Protein AF-A0A7V5PNK7-F1 (afdb_monomer_lite)

Structure (mmCIF, N/CA/C/O backbone):
data_AF-A0A7V5PNK7-F1
#
_entry.id   AF-A0A7V5PNK7-F1
#
loop_
_atom_site.group_PDB
_atom_site.id
_atom_site.type_symbol
_atom_site.label_atom_id
_atom_site.label_alt_id
_atom_site.label_comp_id
_atom_site.label_asym_id
_atom_site.label_entity_id
_atom_site.label_seq_id
_atom_site.pdbx_PDB_ins_code
_atom_site.Cartn_x
_atom_site.Cartn_y
_atom_site.Cartn_z
_atom_site.occupancy
_atom_site.B_iso_or_equiv
_atom_site.auth_seq_id
_atom_site.auth_comp_id
_atom_site.auth_asym_id
_atom_site.auth_atom_id
_atom_site.pdbx_PDB_model_num
ATOM 1 N N . MET A 1 1 ? 7.909 1.076 12.207 1.00 82.94 1 MET A N 1
ATOM 2 C CA . MET A 1 1 ? 7.019 2.259 12.125 1.00 82.94 1 MET A CA 1
ATOM 3 C C . MET A 1 1 ? 5.801 2.007 13.006 1.00 82.94 1 MET A C 1
ATOM 5 O O . MET A 1 1 ? 5.466 0.847 13.196 1.00 82.94 1 MET A O 1
ATOM 9 N N . ASP A 1 2 ? 5.169 3.037 13.574 1.00 90.56 2 ASP A N 1
ATOM 10 C CA . ASP A 1 2 ? 3.894 2.866 14.293 1.00 90.56 2 ASP A CA 1
ATOM 11 C C . ASP A 1 2 ? 2.739 2.857 13.277 1.00 90.56 2 ASP A C 1
ATOM 13 O O . ASP A 1 2 ? 2.405 3.893 12.692 1.00 90.56 2 ASP A O 1
ATOM 17 N N . MET A 1 3 ? 2.193 1.666 13.012 1.00 91.06 3 MET A N 1
ATOM 18 C CA . MET A 1 3 ? 1.153 1.457 12.001 1.00 91.06 3 MET A CA 1
ATOM 19 C C . MET A 1 3 ? -0.208 2.002 12.433 1.00 91.06 3 MET A C 1
ATOM 21 O O . MET A 1 3 ? -0.928 2.552 11.601 1.00 91.06 3 MET A O 1
ATOM 25 N N . ASP A 1 4 ? -0.544 1.925 13.720 1.00 91.50 4 ASP A N 1
ATOM 26 C CA . ASP A 1 4 ? -1.804 2.456 14.241 1.00 91.50 4 ASP A CA 1
ATOM 27 C C . ASP A 1 4 ? -1.843 3.983 14.129 1.00 91.50 4 ASP A C 1
ATOM 29 O O . ASP A 1 4 ? -2.862 4.571 13.743 1.00 91.50 4 ASP A O 1
ATOM 33 N N . ALA A 1 5 ? -0.717 4.644 14.415 1.00 92.38 5 ALA A N 1
ATOM 34 C CA . ALA A 1 5 ? -0.573 6.079 14.200 1.00 92.38 5 ALA A CA 1
ATOM 35 C C . ALA A 1 5 ? -0.742 6.443 12.716 1.00 92.38 5 ALA A C 1
ATOM 37 O O . ALA A 1 5 ? -1.533 7.335 12.397 1.00 92.38 5 ALA A O 1
ATOM 38 N N . LEU A 1 6 ? -0.070 5.719 11.811 1.00 92.25 6 LEU A N 1
ATOM 39 C CA . LEU A 1 6 ? -0.161 5.944 10.365 1.00 92.25 6 LEU A CA 1
ATOM 40 C C . LEU A 1 6 ? -1.596 5.777 9.849 1.00 92.25 6 LEU A C 1
ATOM 42 O O . LEU A 1 6 ? -2.106 6.656 9.157 1.00 92.25 6 LEU A O 1
ATOM 46 N N . ILE A 1 7 ? -2.280 4.693 10.220 1.00 92.88 7 ILE A N 1
ATOM 47 C CA . ILE A 1 7 ? -3.669 4.441 9.811 1.00 92.88 7 ILE A CA 1
ATOM 48 C C . ILE A 1 7 ? -4.584 5.573 10.294 1.00 92.88 7 ILE A C 1
ATOM 50 O O . ILE A 1 7 ? -5.457 6.028 9.553 1.00 92.88 7 ILE A O 1
ATOM 54 N N . ASN A 1 8 ? -4.380 6.085 11.511 1.00 92.94 8 ASN A N 1
ATOM 55 C CA . ASN A 1 8 ? -5.153 7.216 12.027 1.00 92.94 8 ASN A CA 1
ATOM 56 C C . ASN A 1 8 ? -4.893 8.531 11.277 1.00 92.94 8 ASN A C 1
ATOM 58 O O . ASN A 1 8 ? -5.806 9.354 11.167 1.00 92.94 8 ASN A O 1
ATOM 62 N N . GLU A 1 9 ? -3.684 8.748 10.756 1.00 93.44 9 GLU A N 1
ATOM 63 C CA . GLU A 1 9 ? -3.404 9.865 9.849 1.00 93.44 9 GLU A CA 1
ATOM 64 C C . GLU A 1 9 ? -4.093 9.658 8.499 1.00 93.44 9 GLU A C 1
ATOM 66 O O . GLU A 1 9 ? -4.810 10.544 8.030 1.00 93.44 9 GLU A O 1
ATOM 71 N N . MET A 1 10 ? -3.953 8.465 7.916 1.00 92.88 10 MET A N 1
ATOM 72 C CA . MET A 1 10 ? -4.554 8.105 6.633 1.00 92.88 10 MET A CA 1
ATOM 73 C C . MET A 1 10 ? -6.084 8.170 6.658 1.00 92.88 10 MET A C 1
ATOM 75 O O . MET A 1 10 ? -6.683 8.548 5.665 1.00 92.88 10 MET A O 1
ATOM 79 N N . LYS A 1 11 ? -6.750 7.909 7.789 1.00 92.31 11 LYS A N 1
ATOM 80 C CA . LYS A 1 11 ? -8.211 8.088 7.918 1.00 92.31 11 LYS A CA 1
ATOM 81 C C . LYS A 1 11 ? -8.684 9.530 7.698 1.00 92.31 11 LYS A C 1
ATOM 83 O O . LYS A 1 11 ? -9.856 9.746 7.399 1.00 92.31 11 LYS A O 1
ATOM 88 N N . LYS A 1 12 ? -7.809 10.524 7.877 1.00 93.38 12 LYS A N 1
ATOM 89 C CA . LYS A 1 12 ? -8.147 11.953 7.745 1.00 93.38 12 LYS A CA 1
ATOM 90 C C . LYS A 1 12 ? -7.943 12.479 6.327 1.00 93.38 12 LYS A C 1
ATOM 92 O O . LYS A 1 12 ? -8.405 13.576 6.020 1.00 93.38 12 LYS A O 1
ATOM 97 N N . VAL A 1 13 ? -7.234 11.734 5.481 1.00 93.12 13 VAL A N 1
ATOM 98 C CA . VAL A 1 13 ? -6.818 12.173 4.146 1.00 93.12 13 VAL A CA 1
ATOM 99 C C . VAL A 1 13 ? -7.132 11.103 3.110 1.00 93.12 13 VAL A C 1
ATOM 101 O O . VAL A 1 13 ? -7.041 9.915 3.370 1.00 93.12 13 VAL A O 1
ATOM 104 N N . LYS A 1 14 ? -7.480 11.500 1.887 1.00 89.31 14 LYS A N 1
ATOM 105 C CA . LYS A 1 14 ? -7.724 10.516 0.819 1.00 89.31 14 LYS A CA 1
ATOM 106 C C . LYS A 1 14 ? -6.428 9.865 0.316 1.00 89.31 14 LYS A C 1
ATOM 108 O O . LYS A 1 14 ? -6.438 8.730 -0.148 1.00 89.31 14 LYS A O 1
ATOM 113 N N . VAL A 1 15 ? -5.331 10.617 0.364 1.00 92.88 15 VAL A N 1
ATOM 114 C CA . VAL A 1 15 ? -4.012 10.215 -0.123 1.00 92.88 15 VAL A CA 1
ATOM 115 C C . VAL A 1 15 ? -2.982 10.671 0.898 1.00 92.88 15 VAL A C 1
ATOM 117 O O . VAL A 1 15 ? -2.978 11.840 1.284 1.00 92.88 15 VAL A O 1
ATOM 120 N N . TYR A 1 16 ? -2.123 9.752 1.322 1.00 94.19 16 TYR A N 1
ATOM 121 C CA . TYR A 1 16 ? -0.997 10.034 2.201 1.00 94.19 16 TYR A CA 1
ATOM 122 C C . TYR A 1 16 ? 0.299 9.892 1.407 1.00 94.19 16 TYR A C 1
ATOM 124 O O . TYR A 1 16 ? 0.485 8.907 0.697 1.00 94.19 16 TYR A O 1
ATOM 132 N N . ILE A 1 17 ? 1.179 10.886 1.501 1.00 93.12 17 ILE A N 1
ATOM 133 C CA . ILE A 1 17 ? 2.447 10.923 0.767 1.00 93.12 17 ILE A CA 1
ATOM 134 C C . ILE A 1 17 ? 3.581 10.847 1.782 1.00 93.12 17 ILE A C 1
ATOM 136 O O . ILE A 1 17 ? 3.588 11.586 2.768 1.00 93.12 17 ILE A O 1
ATOM 140 N N . MET A 1 18 ? 4.548 9.967 1.536 1.00 92.50 18 MET A N 1
ATOM 141 C CA . MET A 1 18 ? 5.713 9.798 2.395 1.00 92.50 18 MET A CA 1
ATOM 142 C C . MET A 1 18 ? 7.014 9.687 1.601 1.00 92.50 18 MET A C 1
ATOM 144 O O . MET A 1 18 ? 7.035 9.364 0.416 1.00 92.50 18 MET A O 1
ATOM 148 N N . SER A 1 19 ? 8.124 9.953 2.291 1.00 90.50 19 SER A N 1
ATOM 149 C CA . SER A 1 19 ? 9.468 9.804 1.729 1.00 90.50 19 SER A CA 1
ATOM 150 C C . SER A 1 19 ? 9.757 8.342 1.354 1.00 90.50 19 SER A C 1
ATOM 152 O O . SER A 1 19 ? 9.445 7.454 2.156 1.00 90.50 19 SER A O 1
ATOM 154 N N . PRO A 1 20 ? 10.445 8.082 0.225 1.00 88.44 20 PRO A N 1
ATOM 155 C CA . PRO A 1 20 ? 10.858 6.734 -0.176 1.00 88.44 20 PRO A CA 1
ATOM 156 C C . PRO A 1 20 ? 11.789 6.071 0.842 1.00 88.44 20 PRO A C 1
ATOM 158 O O . PRO A 1 20 ? 11.771 4.857 0.995 1.00 88.44 20 PRO A O 1
ATOM 161 N N . THR A 1 21 ? 12.539 6.856 1.622 1.00 89.62 21 THR A N 1
ATOM 162 C CA . THR A 1 21 ? 13.426 6.338 2.679 1.00 89.62 21 THR A CA 1
ATOM 163 C C . THR A 1 21 ? 12.690 5.604 3.800 1.00 89.62 21 THR A C 1
ATOM 165 O O . THR A 1 21 ? 13.326 4.910 4.579 1.00 89.62 21 THR A O 1
ATOM 168 N N . LYS A 1 22 ? 11.370 5.792 3.925 1.00 90.25 22 LYS A N 1
ATOM 169 C CA . LYS A 1 22 ? 10.532 5.122 4.928 1.00 90.25 22 LYS A CA 1
ATOM 170 C C . LYS A 1 22 ? 9.785 3.908 4.359 1.00 90.25 22 LYS A C 1
ATOM 172 O O . LYS A 1 22 ? 9.003 3.297 5.082 1.00 90.25 22 LYS A O 1
ATOM 177 N N . LEU A 1 23 ? 9.982 3.581 3.079 1.00 90.00 23 LEU A N 1
ATOM 178 C CA . LEU A 1 23 ? 9.295 2.462 2.437 1.00 90.00 23 LEU A CA 1
ATOM 179 C C . LEU A 1 23 ? 9.690 1.132 3.078 1.00 90.00 23 LEU A C 1
ATOM 181 O O . LEU A 1 23 ? 8.814 0.350 3.423 1.00 90.00 23 LEU A O 1
ATOM 185 N N . ASP A 1 24 ? 10.984 0.906 3.304 1.00 91.50 24 ASP A N 1
ATOM 186 C CA . ASP A 1 24 ? 11.463 -0.321 3.947 1.00 91.50 24 ASP A CA 1
ATOM 187 C C . ASP A 1 24 ? 10.898 -0.467 5.365 1.00 91.50 24 ASP A C 1
ATOM 189 O O . ASP A 1 24 ? 10.458 -1.545 5.758 1.00 91.50 24 ASP A O 1
ATOM 193 N N . ASP A 1 25 ? 1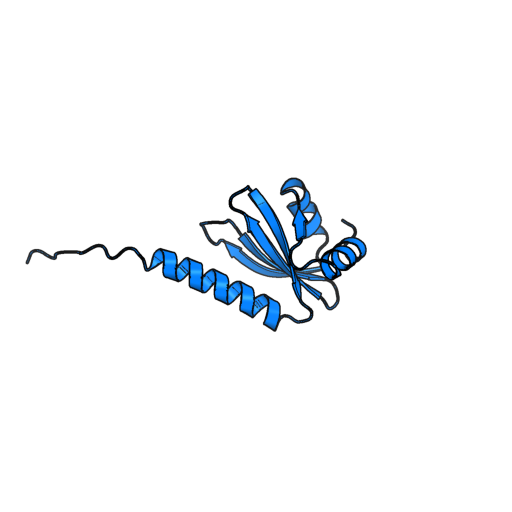0.827 0.628 6.128 1.00 92.31 25 ASP A N 1
ATOM 194 C CA . ASP A 1 25 ? 10.221 0.617 7.462 1.00 92.31 25 ASP A CA 1
ATOM 195 C C . ASP A 1 25 ? 8.732 0.248 7.411 1.00 92.31 25 ASP A C 1
ATOM 197 O O . ASP A 1 25 ? 8.256 -0.484 8.281 1.00 92.31 25 ASP A O 1
ATOM 201 N N . LEU A 1 26 ? 7.994 0.739 6.409 1.00 92.06 26 LEU A N 1
ATOM 202 C CA . LEU A 1 26 ? 6.587 0.399 6.186 1.00 92.06 26 LEU A CA 1
ATOM 203 C C . LEU A 1 26 ? 6.432 -1.085 5.831 1.00 92.06 26 LEU A C 1
ATOM 205 O O . LEU A 1 26 ? 5.641 -1.784 6.461 1.00 92.06 26 LEU A O 1
ATOM 209 N N . LEU A 1 27 ? 7.211 -1.572 4.861 1.00 91.88 27 LEU A N 1
ATOM 210 C CA . LEU A 1 27 ? 7.165 -2.959 4.388 1.00 91.88 27 LEU A CA 1
ATOM 211 C C . LEU A 1 27 ? 7.596 -3.968 5.459 1.00 91.88 27 LEU A C 1
ATOM 213 O O . LEU A 1 27 ? 7.150 -5.107 5.429 1.00 91.88 27 LEU A O 1
ATOM 217 N N . ASN A 1 28 ? 8.417 -3.560 6.427 1.00 93.00 28 ASN A N 1
ATOM 218 C CA . ASN A 1 28 ? 8.762 -4.394 7.580 1.00 93.00 28 ASN A CA 1
ATOM 219 C C . ASN A 1 28 ? 7.735 -4.313 8.726 1.00 93.00 28 ASN A C 1
ATOM 221 O O . ASN A 1 28 ? 7.773 -5.143 9.630 1.00 93.00 28 ASN A O 1
ATOM 225 N N . SER A 1 29 ? 6.857 -3.302 8.731 1.00 92.38 29 SER A N 1
ATOM 226 C CA . SER A 1 29 ? 5.849 -3.094 9.790 1.00 92.38 29 SER A CA 1
ATOM 227 C C . SER A 1 29 ? 4.449 -3.591 9.403 1.00 92.38 29 SER A C 1
ATOM 229 O O . SER A 1 29 ? 3.586 -3.730 10.269 1.00 92.38 29 SER A O 1
ATOM 231 N N . VAL A 1 30 ? 4.203 -3.830 8.113 1.00 92.62 30 VAL A N 1
ATOM 232 C CA . VAL A 1 30 ? 2.961 -4.431 7.610 1.00 92.62 30 VAL A CA 1
ATOM 233 C C . VAL A 1 30 ? 2.870 -5.901 8.031 1.00 92.62 30 VAL A C 1
ATOM 235 O O . VAL A 1 30 ? 3.880 -6.596 8.106 1.00 92.62 30 VAL A O 1
ATOM 238 N N . GLU A 1 31 ? 1.659 -6.392 8.300 1.00 92.50 31 GLU A N 1
ATOM 239 C CA . GLU A 1 31 ? 1.467 -7.810 8.635 1.00 92.50 31 GLU A CA 1
ATOM 240 C C . GLU A 1 31 ? 1.620 -8.707 7.407 1.00 92.50 31 GLU A C 1
ATOM 242 O O . GLU A 1 31 ? 2.140 -9.816 7.500 1.00 92.50 31 GLU A O 1
ATOM 247 N N . GLU A 1 32 ? 1.127 -8.240 6.259 1.00 94.25 32 GLU A N 1
ATOM 248 C CA . GLU A 1 32 ? 1.060 -9.036 5.042 1.00 94.25 32 GLU A CA 1
ATOM 249 C C . GLU A 1 32 ? 1.083 -8.157 3.787 1.00 94.25 32 GLU A C 1
ATOM 251 O O . GLU A 1 32 ? 0.382 -7.146 3.694 1.00 94.25 32 GLU A O 1
ATOM 256 N N . ILE A 1 33 ? 1.855 -8.585 2.788 1.00 95.38 33 ILE A N 1
ATOM 257 C CA . ILE A 1 33 ? 1.790 -8.059 1.422 1.00 95.38 33 ILE A CA 1
ATOM 258 C C . ILE A 1 33 ? 0.842 -8.975 0.645 1.00 95.38 33 ILE A C 1
ATOM 260 O O . ILE A 1 33 ? 1.204 -10.084 0.265 1.00 95.38 33 ILE A O 1
ATOM 264 N N . VAL A 1 34 ? -0.391 -8.518 0.442 1.00 94.62 34 VAL A N 1
ATOM 265 C CA . VAL A 1 34 ? -1.467 -9.282 -0.213 1.00 94.62 34 VAL A CA 1
ATOM 266 C C . VAL A 1 34 ? -1.243 -9.371 -1.721 1.00 94.62 34 VAL A C 1
ATOM 268 O O . VAL A 1 34 ? -1.619 -10.352 -2.359 1.00 94.62 34 VAL A O 1
ATOM 271 N N . PHE A 1 35 ? -0.650 -8.327 -2.297 1.00 92.75 35 PHE A N 1
ATOM 272 C CA . PHE A 1 35 ? -0.345 -8.244 -3.717 1.00 92.75 35 PHE A CA 1
ATOM 273 C C . PHE A 1 35 ? 0.894 -7.380 -3.931 1.00 92.75 35 PHE A C 1
ATOM 275 O O . PHE A 1 35 ? 1.057 -6.355 -3.272 1.00 92.75 35 PHE A O 1
ATOM 282 N N . GLU A 1 36 ? 1.730 -7.766 -4.885 1.00 93.31 36 GLU A N 1
ATOM 283 C CA . GLU A 1 36 ? 2.863 -6.980 -5.360 1.00 93.31 36 GLU A CA 1
ATOM 284 C C . GLU A 1 36 ? 3.029 -7.225 -6.859 1.00 93.31 36 GLU A C 1
ATOM 286 O O . GLU A 1 36 ? 3.034 -8.371 -7.315 1.00 93.31 36 GLU A O 1
ATOM 291 N N . ARG A 1 37 ? 3.174 -6.147 -7.630 1.00 89.12 37 ARG A N 1
ATOM 292 C CA . ARG A 1 37 ? 3.527 -6.217 -9.047 1.00 89.12 37 ARG A CA 1
ATOM 293 C C . ARG A 1 37 ? 4.434 -5.055 -9.416 1.00 89.12 37 ARG A C 1
ATOM 295 O O . ARG A 1 37 ? 4.174 -3.918 -9.033 1.00 89.12 37 ARG A O 1
ATOM 302 N N . ASP A 1 38 ? 5.480 -5.344 -10.180 1.00 86.62 38 ASP A N 1
ATOM 303 C CA . ASP A 1 38 ? 6.270 -4.308 -10.839 1.00 86.62 38 ASP A CA 1
ATOM 304 C C . ASP A 1 38 ? 5.490 -3.784 -12.051 1.00 86.62 38 ASP A C 1
ATOM 306 O O . ASP A 1 38 ? 5.104 -4.555 -12.934 1.00 86.62 38 ASP A O 1
ATOM 310 N N . THR A 1 39 ? 5.212 -2.482 -12.070 1.00 80.06 39 THR A N 1
ATOM 311 C CA . THR A 1 39 ? 4.533 -1.819 -13.191 1.00 80.06 39 THR A CA 1
ATOM 312 C C . THR A 1 39 ? 5.485 -1.515 -14.344 1.00 80.06 39 THR A C 1
ATOM 314 O O . THR A 1 39 ? 5.021 -1.129 -15.411 1.00 80.06 39 THR A O 1
ATOM 317 N N . LEU A 1 40 ? 6.806 -1.646 -14.144 1.00 78.12 40 LEU A N 1
ATOM 318 C CA . LEU A 1 40 ? 7.876 -1.295 -15.093 1.00 78.12 40 LEU A CA 1
ATOM 319 C C . LEU A 1 40 ? 7.884 0.178 -15.554 1.00 78.12 40 LEU A C 1
ATOM 321 O O . LEU A 1 40 ? 8.760 0.576 -16.320 1.00 78.12 40 LEU A O 1
ATOM 325 N N . ILE A 1 41 ? 6.940 0.992 -15.073 1.00 71.88 41 ILE A N 1
ATOM 326 C CA . ILE A 1 41 ? 6.768 2.408 -15.415 1.00 71.88 41 ILE A CA 1
ATOM 327 C C . ILE A 1 41 ? 6.951 3.264 -14.160 1.00 71.88 41 ILE A C 1
ATOM 329 O O . ILE A 1 41 ? 7.797 4.154 -14.131 1.00 71.88 41 ILE A O 1
ATOM 333 N N . SER A 1 42 ? 6.187 2.975 -13.104 1.00 74.94 42 SER A N 1
ATOM 334 C CA . S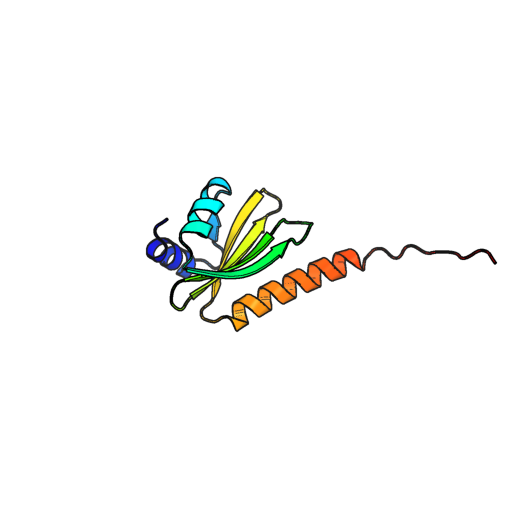ER A 1 42 ? 6.169 3.737 -11.845 1.00 74.94 42 SER A CA 1
ATOM 335 C C . SER A 1 42 ? 6.637 2.896 -10.651 1.00 74.94 42 SER A C 1
ATOM 337 O O . SER A 1 42 ? 6.297 3.171 -9.506 1.00 74.94 42 SER A O 1
ATOM 339 N N . GLY A 1 43 ? 7.431 1.853 -10.910 1.00 83.62 43 GLY A N 1
ATOM 340 C CA . GLY A 1 43 ? 7.908 0.916 -9.894 1.00 83.62 43 GLY A CA 1
ATOM 341 C C . GLY A 1 43 ? 6.816 -0.043 -9.423 1.00 83.62 43 GLY A C 1
ATOM 342 O O . GLY A 1 43 ? 5.944 -0.442 -10.192 1.00 83.62 43 GLY A O 1
ATOM 343 N N . PHE A 1 44 ? 6.867 -0.443 -8.157 1.00 88.56 44 PHE A N 1
ATOM 344 C CA . PHE A 1 44 ? 5.939 -1.433 -7.617 1.00 88.56 44 PHE A CA 1
ATOM 345 C C . PHE A 1 44 ? 4.602 -0.821 -7.203 1.00 88.56 44 PHE A C 1
ATOM 347 O O . PHE A 1 44 ? 4.561 0.200 -6.514 1.00 88.56 44 PHE A O 1
ATOM 354 N N . ILE A 1 45 ? 3.526 -1.527 -7.547 1.00 91.06 45 ILE A N 1
ATOM 355 C CA . ILE A 1 45 ? 2.206 -1.365 -6.947 1.00 91.06 45 ILE A CA 1
ATOM 356 C C . ILE A 1 45 ? 1.958 -2.527 -5.984 1.00 91.06 45 ILE A C 1
ATOM 358 O O . ILE A 1 45 ? 2.154 -3.696 -6.332 1.00 91.06 45 ILE A O 1
ATOM 362 N N . ARG A 1 46 ? 1.563 -2.212 -4.749 1.00 94.88 46 ARG A N 1
ATOM 363 C CA . ARG A 1 46 ? 1.346 -3.204 -3.688 1.00 94.88 46 ARG A CA 1
ATOM 364 C C . ARG A 1 46 ? 0.005 -3.021 -3.006 1.00 94.88 46 ARG A C 1
ATOM 366 O O . ARG A 1 46 ? -0.451 -1.894 -2.838 1.00 94.88 46 ARG A O 1
ATOM 373 N N . ILE A 1 47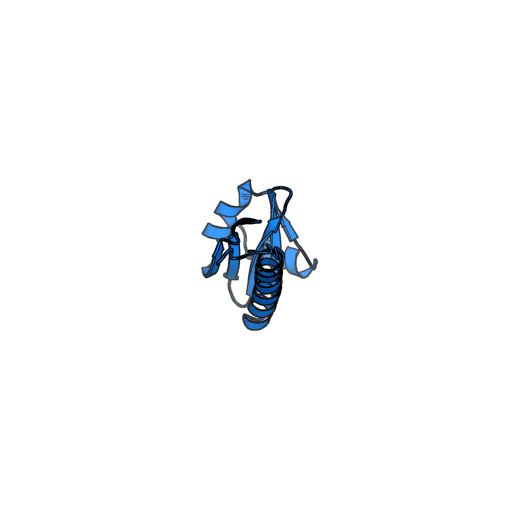 ? -0.568 -4.124 -2.538 1.00 95.88 47 ILE A N 1
ATOM 374 C CA . ILE A 1 47 ? -1.649 -4.128 -1.549 1.00 95.88 47 ILE A CA 1
ATOM 375 C C . ILE A 1 47 ? -1.076 -4.683 -0.251 1.00 95.88 47 ILE A C 1
ATOM 377 O O . ILE A 1 47 ? -0.557 -5.796 -0.206 1.00 95.88 47 ILE A O 1
ATOM 381 N N . LEU A 1 48 ? -1.177 -3.887 0.800 1.00 95.94 48 LEU A N 1
ATOM 382 C CA . LEU A 1 48 ? -0.652 -4.127 2.134 1.00 95.94 48 LEU A CA 1
ATOM 383 C C . LEU A 1 48 ? -1.829 -4.344 3.091 1.00 95.94 48 LEU A C 1
ATOM 385 O O . LEU A 1 48 ? -2.807 -3.602 3.012 1.00 95.94 48 LEU A O 1
ATOM 389 N N . ARG A 1 49 ? -1.749 -5.317 4.002 1.00 95.06 49 ARG A N 1
ATOM 390 C CA . ARG A 1 49 ? -2.764 -5.553 5.042 1.00 95.06 49 ARG A CA 1
ATOM 391 C C . ARG A 1 49 ? -2.180 -5.339 6.432 1.00 95.06 49 ARG A C 1
ATOM 393 O O . ARG A 1 49 ? -1.089 -5.817 6.741 1.00 95.06 49 ARG A O 1
ATOM 400 N N . HIS A 1 50 ? -2.924 -4.637 7.276 1.00 93.62 50 HIS A N 1
ATOM 401 C CA . HIS A 1 50 ? -2.605 -4.485 8.692 1.00 93.62 50 HIS A CA 1
ATOM 402 C C . HIS A 1 50 ? -3.908 -4.410 9.494 1.00 93.62 50 HIS A C 1
ATOM 404 O O . HIS A 1 50 ? -4.726 -3.513 9.264 1.00 93.62 50 HIS A O 1
ATOM 410 N N . GLY A 1 51 ? -4.132 -5.374 10.391 1.00 92.38 51 GLY A N 1
ATOM 411 C CA . GLY A 1 51 ? -5.433 -5.577 11.026 1.00 92.38 51 GLY A CA 1
ATOM 412 C C . GLY A 1 51 ? -6.556 -5.754 9.996 1.00 92.38 51 GLY A C 1
ATOM 413 O O . GLY A 1 51 ? -6.433 -6.544 9.054 1.00 92.38 51 GLY A O 1
ATOM 414 N N . ASP A 1 52 ? -7.629 -4.979 10.170 1.00 92.56 52 ASP A N 1
ATOM 415 C CA . ASP A 1 52 ? -8.818 -4.971 9.303 1.00 92.56 52 ASP A CA 1
ATOM 416 C C . ASP A 1 52 ? -8.701 -4.017 8.099 1.00 92.56 52 ASP A C 1
ATOM 418 O O . ASP A 1 52 ? -9.654 -3.861 7.337 1.00 92.56 52 ASP A O 1
ATOM 422 N N . TYR A 1 53 ? -7.560 -3.341 7.930 1.00 94.62 53 TYR A N 1
ATOM 423 C CA . TYR A 1 53 ? -7.379 -2.339 6.883 1.00 94.62 53 TYR A CA 1
ATOM 424 C C . TYR A 1 53 ? -6.461 -2.827 5.769 1.00 94.62 53 TYR A C 1
ATOM 426 O O . TYR A 1 53 ? -5.478 -3.544 5.989 1.00 94.62 53 TYR A O 1
ATOM 434 N N . PHE A 1 54 ? -6.756 -2.342 4.566 1.00 95.81 54 PHE A N 1
ATOM 435 C CA . PHE A 1 54 ? -5.947 -2.548 3.374 1.00 95.81 54 PHE A CA 1
ATOM 436 C C . PHE A 1 54 ? -5.377 -1.214 2.914 1.00 95.81 54 PHE A C 1
ATOM 438 O O . PHE A 1 54 ? -6.040 -0.181 2.986 1.00 95.81 54 PHE A O 1
ATOM 445 N N . MET A 1 55 ? -4.139 -1.219 2.437 1.00 95.69 55 MET A N 1
ATOM 446 C CA . MET A 1 55 ? -3.487 -0.033 1.902 1.00 95.69 55 MET A CA 1
ATOM 447 C C . MET A 1 55 ? -2.899 -0.336 0.537 1.00 95.69 55 MET A C 1
ATOM 449 O O . MET A 1 55 ? -2.191 -1.326 0.380 1.00 95.69 55 MET A O 1
ATOM 453 N N . THR A 1 56 ? -3.144 0.529 -0.441 1.00 95.25 56 THR A N 1
ATOM 454 C CA . THR A 1 56 ? -2.390 0.477 -1.697 1.00 95.25 56 THR A CA 1
ATOM 455 C C . THR A 1 56 ? -1.145 1.328 -1.557 1.00 95.25 56 THR A C 1
ATOM 457 O O . THR A 1 56 ? -1.255 2.482 -1.137 1.00 95.25 56 THR A O 1
ATOM 460 N N . GLN A 1 57 ? 0.005 0.784 -1.938 1.00 94.38 57 GLN A N 1
ATOM 461 C CA . GLN A 1 57 ? 1.262 1.513 -2.024 1.00 94.38 57 GLN A CA 1
ATOM 462 C C . GLN A 1 57 ? 1.703 1.624 -3.478 1.00 94.38 57 GLN A C 1
ATOM 464 O O . GLN A 1 57 ? 1.771 0.624 -4.187 1.00 94.38 57 GLN A O 1
ATOM 469 N N . GLU A 1 58 ? 2.033 2.845 -3.886 1.00 92.19 58 GLU A N 1
ATOM 470 C CA . GLU A 1 58 ? 2.567 3.176 -5.207 1.00 92.19 58 GLU A CA 1
ATOM 471 C C . GLU A 1 58 ? 3.771 4.106 -5.063 1.00 92.19 58 GLU A C 1
ATOM 473 O O . GLU A 1 58 ? 3.950 4.737 -4.014 1.00 92.19 58 GLU A O 1
ATOM 478 N N . THR A 1 59 ? 4.593 4.199 -6.104 1.00 89.44 59 THR A N 1
ATOM 479 C CA . THR A 1 59 ? 5.640 5.220 -6.201 1.00 89.44 59 THR A CA 1
ATOM 480 C C . THR A 1 59 ? 5.225 6.247 -7.251 1.00 89.44 59 THR A C 1
ATOM 482 O O . THR A 1 59 ? 4.848 5.890 -8.365 1.00 89.44 59 THR A O 1
ATOM 485 N N . SER A 1 60 ? 5.255 7.532 -6.898 1.00 85.00 60 SER A N 1
ATOM 486 C CA . SER A 1 60 ? 4.961 8.619 -7.835 1.00 85.00 60 SER A CA 1
ATOM 487 C C . SER A 1 60 ? 6.114 8.856 -8.816 1.00 85.00 60 SER A C 1
ATOM 489 O O . SER A 1 60 ? 7.253 8.442 -8.594 1.00 85.00 60 SER A O 1
ATOM 491 N N . ASP A 1 61 ? 5.842 9.619 -9.873 1.00 79.50 61 ASP A N 1
ATOM 492 C CA . ASP A 1 61 ? 6.836 10.140 -10.822 1.00 79.50 61 ASP A CA 1
ATOM 493 C C . ASP A 1 61 ? 7.925 11.006 -10.159 1.00 79.50 61 ASP A C 1
ATOM 495 O O . ASP A 1 61 ? 9.023 11.161 -10.693 1.00 79.50 61 ASP A O 1
ATOM 499 N N . LYS A 1 62 ? 7.646 11.538 -8.964 1.00 81.75 62 LYS A N 1
ATOM 500 C CA . LYS A 1 62 ? 8.580 12.312 -8.132 1.00 81.75 62 LYS A CA 1
ATOM 501 C C . LYS A 1 62 ? 9.343 11.466 -7.115 1.00 81.75 62 LYS A C 1
ATOM 503 O O . LYS A 1 62 ? 10.005 12.026 -6.243 1.00 81.75 62 LYS A O 1
ATOM 508 N N . ASN A 1 63 ? 9.275 10.139 -7.232 1.00 83.12 63 ASN A N 1
ATOM 509 C CA . ASN A 1 63 ? 9.896 9.190 -6.310 1.00 83.12 63 ASN A CA 1
ATOM 510 C C . ASN A 1 63 ? 9.362 9.312 -4.866 1.00 83.12 63 ASN A C 1
ATOM 512 O O . ASN A 1 63 ? 10.095 9.105 -3.901 1.00 83.12 63 ASN A O 1
ATOM 516 N N . GLU A 1 64 ? 8.088 9.675 -4.708 1.00 90.19 64 GLU A N 1
ATOM 517 C CA . GLU A 1 64 ? 7.400 9.701 -3.414 1.00 90.19 64 GLU A CA 1
ATOM 518 C C . GLU A 1 64 ? 6.573 8.427 -3.248 1.00 90.19 64 GLU A C 1
ATOM 520 O O . GLU A 1 64 ? 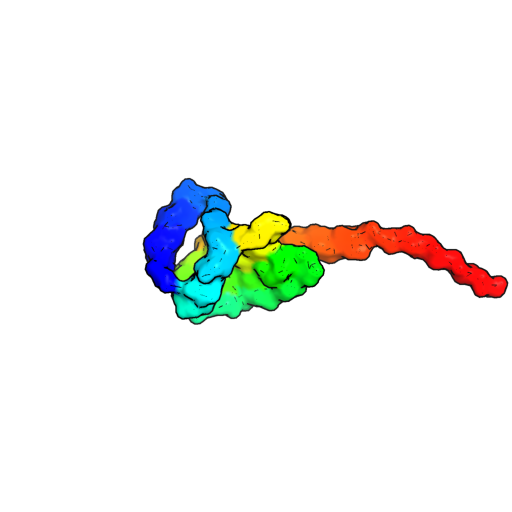6.039 7.893 -4.217 1.00 90.19 64 GLU A O 1
ATOM 525 N N . VAL A 1 65 ? 6.425 7.948 -2.016 1.00 92.56 65 VAL A N 1
ATOM 526 C CA . VAL A 1 65 ? 5.567 6.799 -1.721 1.00 92.56 65 VAL A CA 1
ATOM 527 C C . VAL A 1 65 ? 4.158 7.305 -1.458 1.00 92.56 65 VAL A C 1
ATOM 529 O O . VAL A 1 65 ? 3.928 8.100 -0.545 1.00 92.56 65 VAL A O 1
ATOM 532 N N . VAL A 1 66 ? 3.217 6.837 -2.267 1.00 94.06 66 VAL A N 1
ATOM 533 C CA . VAL A 1 66 ? 1.805 7.200 -2.199 1.00 94.06 66 VAL A CA 1
ATOM 534 C C . VAL A 1 66 ? 1.040 6.053 -1.562 1.00 94.06 66 VA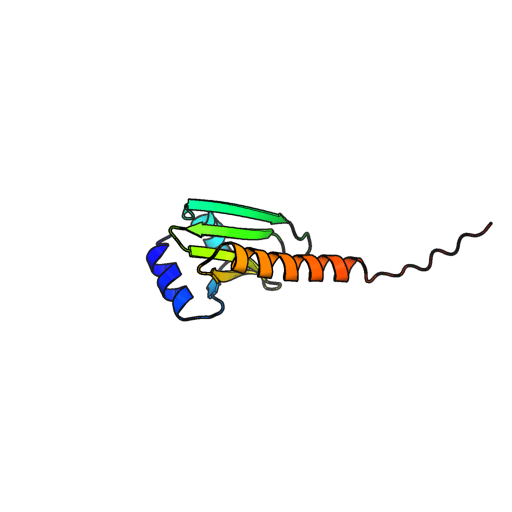L A C 1
ATOM 536 O O . VAL A 1 66 ? 1.092 4.923 -2.043 1.00 94.06 66 VAL A O 1
ATOM 539 N N . LEU A 1 67 ? 0.317 6.354 -0.486 1.00 94.75 67 LEU A N 1
ATOM 540 C CA . LEU A 1 67 ? -0.527 5.407 0.227 1.00 94.75 67 LEU A CA 1
ATOM 541 C C . LEU A 1 67 ? -1.999 5.831 0.172 1.00 94.75 67 LEU A C 1
ATOM 543 O O . LEU A 1 67 ? -2.333 7.008 0.346 1.00 94.75 67 LEU A O 1
ATOM 547 N N . ARG A 1 68 ? -2.894 4.857 -0.006 1.00 95.31 68 ARG A N 1
ATOM 548 C CA . ARG A 1 68 ? -4.351 5.029 0.147 1.00 95.31 68 ARG A CA 1
ATOM 549 C C . ARG A 1 68 ? -4.907 3.923 1.031 1.00 95.31 68 ARG A C 1
ATOM 551 O O . ARG A 1 68 ? -4.462 2.789 0.908 1.00 95.31 68 ARG A O 1
ATOM 558 N N . LEU A 1 69 ? -5.838 4.266 1.921 1.00 95.94 69 LEU A N 1
ATOM 559 C CA . LEU A 1 69 ? -6.443 3.347 2.892 1.00 95.94 69 LEU A CA 1
ATOM 560 C C . LEU A 1 69 ? -7.818 2.872 2.412 1.00 95.94 69 LEU A C 1
ATOM 562 O O . LEU A 1 69 ? -8.608 3.673 1.912 1.00 95.94 69 LEU A O 1
ATOM 566 N N . TYR A 1 70 ? -8.117 1.602 2.659 1.00 95.19 70 TYR A N 1
ATOM 567 C CA . TYR A 1 70 ? -9.368 0.933 2.326 1.00 95.19 70 TYR A CA 1
ATOM 568 C C . TYR A 1 70 ? -9.835 0.075 3.500 1.00 95.19 70 TYR A C 1
ATOM 570 O O . TYR A 1 70 ? -9.024 -0.423 4.286 1.00 95.19 70 TYR A O 1
ATOM 578 N N . SER A 1 71 ? -11.153 -0.093 3.612 1.00 92.69 71 SER A N 1
ATOM 579 C CA . SER A 1 71 ? -11.752 -0.934 4.661 1.00 92.69 71 SER A CA 1
ATOM 580 C C . SER A 1 71 ? -11.897 -2.385 4.211 1.00 92.69 71 SER A C 1
ATOM 582 O O . SER A 1 71 ? -12.120 -3.267 5.031 1.00 92.69 71 SER A O 1
ATOM 584 N N . THR A 1 72 ? -11.804 -2.633 2.904 1.00 92.75 72 THR A N 1
ATOM 585 C CA . THR A 1 72 ? -11.964 -3.959 2.310 1.00 92.75 72 THR A CA 1
ATOM 586 C C . THR A 1 72 ? -10.872 -4.230 1.287 1.00 92.75 72 THR A C 1
ATOM 588 O O . THR A 1 72 ? -10.283 -3.310 0.709 1.00 92.75 72 THR A O 1
ATOM 591 N N . LYS A 1 73 ? -10.600 -5.515 1.061 1.00 92.94 73 LYS A N 1
ATOM 592 C CA . LYS A 1 73 ? -9.619 -5.961 0.074 1.00 92.94 73 LYS A CA 1
ATOM 593 C C . LYS A 1 73 ? -10.080 -5.610 -1.337 1.00 92.94 73 LYS A C 1
ATOM 595 O O . LYS A 1 73 ? -9.283 -5.168 -2.156 1.00 92.94 73 LYS A O 1
ATOM 600 N N . GLU A 1 74 ? -11.370 -5.772 -1.596 1.00 92.31 74 GLU A N 1
ATOM 601 C CA . GLU A 1 74 ? -11.993 -5.607 -2.904 1.00 92.31 74 GLU A CA 1
ATOM 602 C C . GLU A 1 74 ? -11.884 -4.161 -3.404 1.00 92.31 74 GLU A C 1
ATOM 604 O O . GLU A 1 74 ? -11.637 -3.936 -4.586 1.00 92.31 74 GLU A O 1
ATOM 609 N N . GLU A 1 75 ? -12.011 -3.174 -2.511 1.00 91.19 75 GLU A N 1
ATOM 610 C CA . GLU A 1 75 ? -11.812 -1.761 -2.855 1.00 91.19 75 GLU A CA 1
ATOM 611 C C . GLU A 1 75 ? -10.357 -1.459 -3.242 1.00 91.19 75 GLU A C 1
ATOM 613 O O . GLU A 1 75 ? -10.111 -0.734 -4.210 1.00 91.19 75 GLU A O 1
ATOM 618 N N . ALA A 1 76 ? -9.393 -2.033 -2.514 1.00 91.44 76 ALA A N 1
ATOM 619 C CA . ALA A 1 76 ? -7.974 -1.886 -2.826 1.00 91.44 76 ALA A CA 1
ATOM 620 C C . ALA A 1 76 ? -7.629 -2.565 -4.163 1.00 91.44 76 ALA A C 1
ATOM 622 O O . ALA A 1 76 ? -6.952 -1.977 -5.006 1.00 91.44 76 ALA A O 1
ATOM 623 N N . GLU A 1 77 ? -8.141 -3.777 -4.390 1.00 91.12 77 GLU A N 1
ATOM 624 C CA . GLU A 1 77 ? -7.964 -4.516 -5.643 1.00 91.12 77 GLU A CA 1
ATOM 625 C C . GLU A 1 77 ? -8.597 -3.806 -6.839 1.00 91.12 77 GLU A C 1
ATOM 627 O O . GLU A 1 77 ? -8.013 -3.814 -7.922 1.00 91.12 77 GLU A O 1
ATOM 632 N N . ALA A 1 78 ? -9.767 -3.185 -6.665 1.00 90.94 78 ALA A N 1
ATOM 633 C CA . ALA A 1 78 ? -10.428 -2.436 -7.727 1.00 90.94 78 ALA A CA 1
ATOM 634 C C . ALA A 1 78 ? -9.566 -1.262 -8.212 1.00 90.94 78 ALA A C 1
ATOM 636 O O . ALA A 1 78 ? -9.432 -1.073 -9.419 1.00 90.94 78 ALA A O 1
ATOM 637 N N . LEU A 1 79 ? -8.935 -0.520 -7.293 1.00 88.88 79 LEU A N 1
ATOM 638 C CA . LEU A 1 79 ? -8.039 0.580 -7.657 1.00 88.88 79 LEU A CA 1
ATOM 639 C C . LEU A 1 79 ? -6.757 0.079 -8.332 1.00 88.88 79 LEU A C 1
ATOM 641 O O . LEU A 1 79 ? -6.356 0.614 -9.361 1.00 88.88 79 LEU A O 1
ATOM 645 N N . VAL A 1 80 ? -6.132 -0.969 -7.785 1.00 89.44 80 VAL A N 1
ATOM 646 C CA . VAL A 1 80 ? -4.930 -1.563 -8.393 1.00 89.44 80 VAL A CA 1
ATOM 647 C C . VAL A 1 80 ? -5.226 -2.072 -9.803 1.00 89.44 80 VAL A C 1
ATOM 649 O O . VAL A 1 80 ? -4.413 -1.876 -10.701 1.00 89.44 80 VAL A O 1
ATOM 652 N N . ARG A 1 81 ? -6.394 -2.688 -10.018 1.00 88.56 81 ARG A N 1
ATOM 653 C CA . ARG A 1 81 ? -6.822 -3.156 -11.340 1.00 88.56 81 ARG A CA 1
ATOM 654 C C . ARG A 1 81 ? -7.010 -2.002 -12.321 1.00 88.56 81 ARG A C 1
ATOM 656 O O . ARG A 1 81 ? -6.439 -2.062 -13.396 1.00 88.56 81 ARG A O 1
ATOM 663 N N . ASP A 1 82 ? -7.730 -0.952 -11.935 1.00 86.88 82 ASP A N 1
ATOM 664 C CA . ASP A 1 82 ? -7.959 0.233 -12.778 1.00 86.88 82 ASP A CA 1
ATOM 665 C C . ASP A 1 82 ? -6.641 0.901 -13.218 1.00 86.88 82 ASP A C 1
ATOM 667 O O . ASP A 1 82 ? -6.454 1.265 -14.382 1.00 86.88 82 ASP A O 1
ATOM 671 N N . HIS A 1 83 ? -5.673 0.989 -12.303 1.00 85.94 83 HIS A N 1
ATOM 672 C CA . HIS A 1 83 ? -4.348 1.526 -12.605 1.00 85.94 83 HIS A CA 1
ATOM 673 C C . HIS A 1 83 ? -3.533 0.602 -13.520 1.00 85.94 83 HIS A C 1
ATOM 675 O O . HIS A 1 83 ? -2.922 1.075 -14.476 1.00 85.94 83 HIS A O 1
ATOM 681 N N . LEU A 1 84 ? -3.535 -0.711 -13.269 1.00 82.94 84 LEU A N 1
ATOM 682 C CA . LEU A 1 84 ? -2.867 -1.681 -14.143 1.00 82.94 84 LEU A CA 1
ATOM 683 C C . LEU A 1 84 ? -3.482 -1.705 -15.546 1.00 82.94 84 LEU A C 1
ATOM 685 O O . LEU A 1 84 ? -2.734 -1.701 -16.517 1.00 82.94 84 LEU A O 1
ATOM 689 N N . ASP A 1 85 ? -4.809 -1.642 -15.655 1.00 83.31 85 ASP A N 1
ATOM 690 C CA . ASP A 1 85 ? -5.517 -1.554 -16.934 1.00 83.31 85 ASP A CA 1
ATOM 691 C C . ASP A 1 85 ? -5.133 -0.264 -17.680 1.00 83.31 85 ASP A C 1
ATOM 693 O O . ASP A 1 85 ? -4.916 -0.283 -18.892 1.00 83.31 85 ASP A O 1
ATOM 697 N N . THR A 1 86 ? -4.970 0.852 -16.960 1.00 79.00 86 THR A N 1
ATOM 698 C CA . THR A 1 86 ? -4.467 2.112 -17.532 1.00 79.00 86 THR A CA 1
ATOM 699 C C . THR A 1 86 ? -3.039 1.958 -18.064 1.00 79.00 86 THR A C 1
ATOM 701 O O . THR A 1 86 ? -2.748 2.411 -19.172 1.00 79.00 86 THR A O 1
ATOM 704 N N . TYR A 1 87 ? -2.143 1.308 -17.316 1.00 72.06 87 TYR A N 1
ATOM 705 C CA . TYR A 1 87 ? -0.770 1.055 -17.767 1.00 72.06 87 TYR A CA 1
ATOM 706 C C . TYR A 1 87 ? -0.714 0.112 -18.976 1.00 72.06 87 TYR A C 1
ATOM 708 O O . TYR A 1 87 ? 0.037 0.375 -19.917 1.00 72.06 87 TYR A O 1
ATOM 716 N N . ASP A 1 88 ? -1.536 -0.938 -18.998 1.00 69.69 88 ASP A N 1
ATOM 717 C CA . ASP A 1 88 ? -1.628 -1.861 -20.131 1.00 69.69 88 ASP A CA 1
ATOM 718 C C . ASP A 1 88 ? -2.172 -1.139 -21.383 1.00 69.69 88 ASP A C 1
ATOM 720 O O . ASP A 1 88 ? -1.627 -1.302 -22.475 1.00 69.69 88 ASP A O 1
ATOM 724 N N . GLN A 1 89 ? -3.162 -0.247 -21.240 1.00 68.44 89 GLN A N 1
ATOM 725 C CA . GLN A 1 89 ? -3.657 0.593 -22.343 1.00 68.44 89 GLN A CA 1
ATOM 726 C C . GLN A 1 89 ? -2.628 1.617 -22.841 1.00 68.44 89 GLN A C 1
ATOM 728 O O . GLN A 1 89 ? -2.581 1.908 -24.037 1.00 68.44 89 GLN A O 1
ATOM 733 N N . MET A 1 90 ? -1.781 2.160 -21.958 1.00 59.78 90 MET A N 1
ATOM 734 C CA . MET A 1 90 ? -0.653 3.003 -22.373 1.00 59.78 90 MET A CA 1
ATOM 735 C C . MET A 1 90 ? 0.345 2.221 -23.237 1.00 59.78 90 MET A C 1
ATOM 737 O O . MET A 1 90 ? 0.933 2.794 -24.154 1.00 59.78 90 MET A O 1
ATOM 741 N N . TRP A 1 91 ? 0.506 0.921 -22.980 1.00 56.19 91 TRP A N 1
ATOM 742 C CA . TRP A 1 91 ? 1.365 0.042 -23.774 1.00 56.19 91 TRP A CA 1
ATOM 743 C C . TRP A 1 91 ? 0.717 -0.405 -25.093 1.00 56.19 91 TRP A C 1
ATOM 745 O O . TRP A 1 91 ? 1.419 -0.578 -26.090 1.00 56.19 91 TRP A O 1
ATOM 755 N N . ASP A 1 92 ? -0.612 -0.530 -25.131 1.00 54.81 92 ASP A N 1
ATOM 756 C CA . ASP A 1 92 ? -1.391 -0.813 -26.352 1.00 54.81 92 ASP A CA 1
ATOM 757 C C . ASP A 1 92 ? -1.478 0.416 -27.294 1.00 54.81 92 ASP A C 1
ATOM 759 O O . ASP A 1 92 ? -1.842 0.337 -28.467 1.00 54.81 92 ASP A O 1
ATOM 763 N N . GLY A 1 93 ? -1.054 1.584 -26.804 1.00 48.81 93 GLY A N 1
ATOM 764 C CA . GLY A 1 93 ? -0.955 2.846 -27.534 1.00 48.81 93 GLY A CA 1
ATOM 765 C C . GLY A 1 93 ? 0.325 3.027 -28.358 1.00 48.81 93 GLY A C 1
ATOM 766 O O . GLY A 1 93 ? 0.865 4.129 -28.399 1.00 48.81 93 GLY A O 1
ATOM 767 N N . CYS A 1 94 ? 0.824 1.996 -29.044 1.00 46.97 94 CYS A N 1
ATOM 768 C CA . CYS A 1 94 ? 1.788 2.180 -30.134 1.00 46.97 94 CYS A CA 1
ATOM 769 C C . CYS A 1 94 ? 1.388 1.326 -31.339 1.00 46.97 94 CYS A C 1
ATOM 771 O O . CYS A 1 94 ? 1.910 0.238 -31.576 1.00 46.97 94 CYS A O 1
ATOM 773 N N . GLY A 1 95 ? 0.442 1.844 -32.127 1.00 47.62 95 GLY A N 1
ATOM 774 C CA . GLY A 1 95 ? 0.138 1.338 -33.461 1.00 47.62 95 GLY A CA 1
ATOM 775 C C . GLY A 1 95 ? 1.327 1.538 -34.402 1.00 47.62 95 GLY A C 1
ATOM 776 O O . GLY A 1 95 ? 1.337 2.456 -35.220 1.00 47.62 95 GLY A O 1
ATOM 777 N N . CYS A 1 96 ? 2.337 0.676 -34.305 1.00 51.81 96 CYS A N 1
ATOM 778 C CA . CYS A 1 96 ? 3.318 0.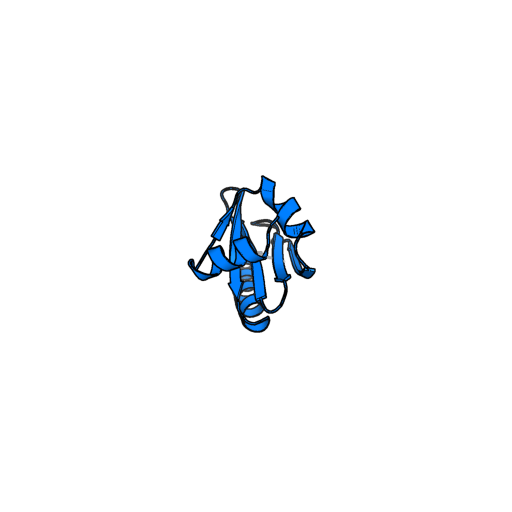509 -35.364 1.00 51.81 96 CYS A CA 1
ATOM 779 C C . CYS A 1 96 ? 2.604 -0.104 -36.571 1.00 51.81 96 CYS A C 1
ATOM 781 O O . CYS A 1 96 ? 2.187 -1.262 -36.549 1.00 51.81 96 CYS A O 1
ATOM 783 N N . LYS A 1 97 ? 2.466 0.673 -37.648 1.00 53.88 97 LYS A N 1
ATOM 784 C CA . LYS A 1 97 ? 2.081 0.145 -38.956 1.00 53.88 97 LYS A CA 1
ATOM 785 C C . LYS A 1 97 ? 3.208 -0.768 -39.451 1.00 53.88 97 LYS A C 1
ATOM 787 O O . LYS A 1 97 ? 4.242 -0.286 -39.903 1.00 53.88 97 LYS A O 1
ATOM 792 N N . VAL A 1 98 ? 3.020 -2.079 -39.334 1.00 59.88 98 VAL A N 1
ATOM 793 C CA . VAL A 1 98 ? 3.915 -3.076 -39.931 1.00 59.88 98 VAL A CA 1
ATOM 794 C C . VAL A 1 98 ? 3.409 -3.359 -41.342 1.00 59.88 98 VAL A C 1
ATOM 796 O O . VAL A 1 98 ? 2.483 -4.142 -41.538 1.00 59.88 98 VAL A O 1
ATOM 799 N N . ASP A 1 99 ? 3.990 -2.679 -42.328 1.00 52.09 99 ASP A N 1
ATOM 800 C CA . ASP A 1 99 ? 3.788 -3.021 -43.735 1.00 52.09 99 ASP A CA 1
ATOM 801 C C . ASP A 1 99 ? 4.612 -4.284 -44.053 1.00 52.09 99 ASP A C 1
ATOM 803 O O . ASP A 1 99 ? 5.844 -4.248 -44.097 1.00 52.09 99 ASP A O 1
ATOM 807 N N . TYR A 1 100 ? 3.935 -5.416 -44.259 1.00 57.44 100 TYR A N 1
ATOM 808 C CA . TYR A 1 100 ? 4.553 -6.622 -44.810 1.00 57.44 100 TYR A CA 1
ATOM 809 C C . TYR A 1 100 ? 4.725 -6.439 -46.323 1.00 57.44 100 TYR A C 1
ATOM 811 O O . TYR A 1 100 ? 3.738 -6.370 -47.054 1.00 57.44 100 TYR A O 1
ATOM 819 N N . TYR A 1 101 ? 5.970 -6.377 -46.800 1.00 59.84 101 TYR A N 1
ATOM 820 C CA . TYR A 1 101 ? 6.265 -6.544 -48.223 1.00 59.84 101 TYR A CA 1
ATOM 821 C C . TYR A 1 101 ? 6.284 -8.045 -48.542 1.00 59.84 101 TYR A C 1
ATOM 823 O O . TYR A 1 101 ? 7.141 -8.772 -48.038 1.00 59.84 101 TYR A O 1
ATOM 831 N N . SER A 1 102 ? 5.309 -8.493 -49.334 1.00 53.56 102 SER A N 1
ATOM 832 C CA . SER A 1 102 ? 5.263 -9.811 -49.987 1.00 53.56 102 SER A CA 1
ATOM 833 C C . SER A 1 102 ? 5.977 -9.794 -51.330 1.00 53.56 102 SER A C 1
ATOM 835 O O . SER A 1 102 ? 5.728 -8.814 -52.072 1.00 53.56 102 SER A O 1
#

pLDDT: mean 85.23, std 13.29, range [46.97, 95.94]

Foldseek 3Di:
DPVVVVVVVLVVDQKDKAALVCVVVVVVPFPDFPDWDQLVPFGIWTWTDDPQKIWIWTADPVRIIMIGIDRDPVVSVVVVVVVSVVSVVVVVPDPDPDDDDD

Secondary structure (DSSP, 8-state):
--HHHHHHHHTT-S-EEE-GGGHHHHHHH-SEEEEEEE-SSSSEEEEEEETTEEEEEEE-TTSPEEEEEESSHHHHHHHHHHHHHHHHHHHH----------

Sequence (102 aa):
MDMDALINEMKKVKVYIMSPTKLDDLLNSVEEIVFERDTLISGFIRILRHGDYFMTQETSDKNEVVLRLYSTKEEAEALVRDHLDTYDQMWDGCGCKVDYYS

Organism: Caldithrix abyssi (NCBI:txid187145)

Radius of gyration: 16.74 Å; chains: 1; bounding box: 25×22×64 Å